Protein AF-A0A9X1T472-F1 (afdb_monomer_lite)

Organism: NCBI:txid2907202

pLDDT: mean 87.4, std 8.21, range [45.78, 97.31]

Foldseek 3Di:
DDDDPVNVVVCVVVVNDDDDPPDDDDDDDDPCNCVPPDDDDPDDDDDDDDDDDPVLQCVLCPVHPPCSVVVVVVVVVVVVVVVVVVD

Sequence (87 aa):
MTVTLEEIRAMQARGELCHNPDAPEGPDLPDEFWNGAEVVTPESRELISMRVPPEVKAFFQGESEKGYTRRMAEVLTAYVRAQRAKS

Radius of gyration: 19.7 Å; chains: 1; bounding box: 45×33×47 Å

Structure (mmCIF, N/CA/C/O backbone):
data_AF-A0A9X1T472-F1
#
_entry.id   AF-A0A9X1T472-F1
#
loop_
_atom_site.group_PDB
_atom_site.id
_atom_site.type_symbol
_atom_site.label_atom_id
_atom_site.label_alt_id
_atom_site.label_comp_id
_atom_site.label_asym_id
_atom_site.label_entity_id
_atom_site.label_seq_id
_atom_site.pdbx_PDB_ins_code
_atom_site.Cartn_x
_atom_site.Cartn_y
_atom_site.Cartn_z
_atom_site.occupancy
_atom_site.B_iso_or_equiv
_atom_site.auth_seq_id
_atom_site.auth_comp_id
_atom_site.auth_asym_id
_atom_site.auth_atom_id
_atom_site.pdbx_PDB_model_num
ATOM 1 N N . MET A 1 1 ? 4.534 15.489 -12.176 1.00 45.78 1 MET A N 1
ATOM 2 C CA . MET A 1 1 ? 5.366 15.333 -13.387 1.00 45.78 1 MET A CA 1
ATOM 3 C C . MET A 1 1 ? 4.711 14.282 -14.256 1.00 45.78 1 MET A C 1
ATOM 5 O O . MET A 1 1 ? 4.633 13.138 -13.832 1.00 45.78 1 MET A O 1
ATOM 9 N N . THR A 1 2 ? 4.168 14.672 -15.402 1.00 62.00 2 THR A N 1
ATOM 10 C CA . THR A 1 2 ? 3.687 13.741 -16.430 1.00 62.00 2 THR A CA 1
ATOM 11 C C . THR A 1 2 ? 4.829 13.501 -17.405 1.00 62.00 2 THR A C 1
ATOM 13 O O . THR A 1 2 ? 5.316 14.460 -17.995 1.00 62.00 2 THR A O 1
ATOM 16 N N . VAL A 1 3 ? 5.276 12.255 -17.528 1.00 81.25 3 VAL A N 1
ATOM 17 C CA . VAL A 1 3 ? 6.282 11.849 -18.518 1.00 81.25 3 VAL A CA 1
ATOM 18 C C . VAL A 1 3 ? 5.536 11.378 -19.763 1.00 81.25 3 VAL A C 1
ATOM 20 O O . VAL A 1 3 ? 4.527 10.680 -19.650 1.00 81.25 3 VAL A O 1
ATOM 23 N N . THR A 1 4 ? 5.986 11.789 -20.941 1.00 89.69 4 THR A N 1
ATOM 24 C CA . THR A 1 4 ? 5.385 11.403 -22.223 1.00 89.69 4 THR A CA 1
ATOM 25 C C . THR A 1 4 ? 5.837 10.005 -22.655 1.00 89.69 4 THR A C 1
ATOM 27 O O . THR A 1 4 ? 6.856 9.484 -22.199 1.00 89.69 4 THR A O 1
ATOM 30 N N . LEU A 1 5 ? 5.095 9.375 -23.571 1.00 87.69 5 LEU A N 1
ATOM 31 C CA . LEU A 1 5 ? 5.454 8.052 -24.096 1.00 87.69 5 LEU A CA 1
ATOM 32 C C . LEU A 1 5 ? 6.812 8.055 -24.823 1.00 87.69 5 LEU A C 1
ATOM 34 O O . LEU A 1 5 ? 7.556 7.077 -24.745 1.00 87.69 5 LEU A O 1
ATOM 38 N N . GLU A 1 6 ? 7.140 9.142 -25.522 1.00 91.00 6 GLU A N 1
ATOM 39 C CA . GLU A 1 6 ? 8.425 9.289 -26.215 1.00 91.00 6 GLU A CA 1
ATOM 40 C C . GLU A 1 6 ? 9.593 9.340 -25.228 1.00 91.00 6 GLU A C 1
ATOM 42 O O . GLU A 1 6 ? 10.598 8.655 -25.424 1.00 91.00 6 GLU A O 1
ATOM 47 N N . GL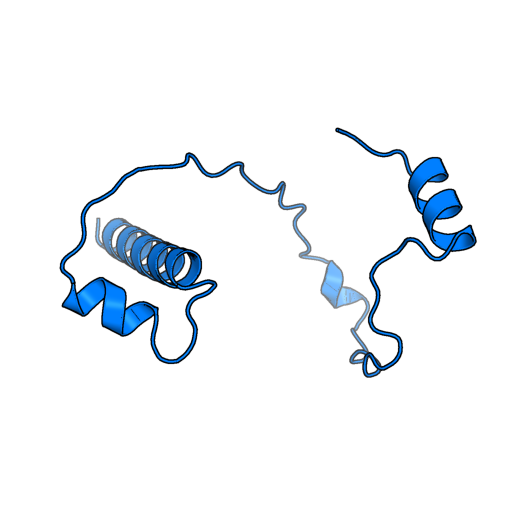U A 1 7 ? 9.435 10.071 -24.124 1.00 90.38 7 GLU A N 1
ATOM 48 C CA . GLU A 1 7 ? 10.436 10.132 -23.058 1.00 90.38 7 GLU A CA 1
ATOM 49 C C . GLU A 1 7 ? 10.654 8.762 -22.406 1.00 90.38 7 GLU A C 1
ATOM 51 O O . GLU A 1 7 ? 11.802 8.364 -22.212 1.00 90.38 7 GLU A O 1
ATOM 56 N N . ILE A 1 8 ? 9.585 7.998 -22.145 1.00 88.75 8 ILE A N 1
ATOM 57 C CA . ILE A 1 8 ? 9.687 6.635 -21.593 1.00 88.75 8 ILE A CA 1
ATOM 58 C C . ILE A 1 8 ? 10.463 5.710 -22.545 1.00 88.75 8 ILE A C 1
ATOM 60 O O . ILE A 1 8 ? 11.347 4.970 -22.109 1.00 88.75 8 ILE A O 1
ATOM 64 N N . ARG A 1 9 ? 10.189 5.771 -23.856 1.00 90.25 9 ARG A N 1
ATOM 65 C CA . ARG A 1 9 ? 10.931 4.989 -24.863 1.00 90.25 9 ARG A CA 1
ATOM 66 C C . ARG A 1 9 ? 12.405 5.393 -24.929 1.00 90.25 9 ARG A C 1
ATOM 68 O O . ARG A 1 9 ? 13.273 4.532 -25.058 1.00 90.25 9 ARG A O 1
ATOM 75 N N . ALA A 1 10 ? 12.706 6.683 -24.798 1.00 92.00 10 ALA A N 1
ATOM 76 C CA . ALA A 1 10 ? 14.082 7.164 -24.750 1.00 92.00 10 ALA A CA 1
ATOM 77 C C . ALA A 1 10 ? 14.817 6.689 -23.481 1.00 92.00 10 ALA A C 1
ATOM 79 O O . ALA A 1 10 ? 15.978 6.295 -23.567 1.00 92.00 10 ALA A O 1
ATOM 80 N N . MET A 1 11 ? 14.147 6.656 -22.322 1.00 89.75 11 MET A N 1
ATOM 81 C CA . MET A 1 11 ? 14.691 6.080 -21.081 1.00 89.75 11 MET A CA 1
ATOM 82 C C . MET A 1 11 ? 15.004 4.588 -21.237 1.00 89.75 11 MET A C 1
ATOM 84 O O . MET A 1 11 ? 16.053 4.129 -20.787 1.00 89.75 11 MET A O 1
ATOM 88 N N . GLN A 1 12 ? 14.138 3.833 -21.923 1.00 87.19 12 GLN A N 1
ATOM 89 C CA . GLN A 1 12 ? 14.385 2.423 -22.236 1.00 87.19 12 GLN A CA 1
ATOM 90 C C . GLN A 1 12 ? 15.660 2.238 -23.060 1.00 87.19 12 GLN A C 1
ATOM 92 O O . GLN A 1 12 ? 16.493 1.407 -22.710 1.00 87.19 12 GLN A O 1
ATOM 97 N N . ALA A 1 13 ? 15.838 3.038 -24.115 1.00 88.56 13 ALA A N 1
ATOM 98 C CA . ALA A 1 13 ? 17.022 2.972 -24.971 1.00 88.56 13 ALA A CA 1
ATOM 99 C C . ALA A 1 13 ? 18.325 3.285 -24.213 1.00 88.56 13 ALA A C 1
ATOM 101 O O . ALA A 1 13 ? 19.382 2.765 -24.560 1.00 88.56 13 ALA A O 1
ATOM 102 N N . ARG A 1 14 ? 18.247 4.111 -23.162 1.00 91.62 14 ARG A N 1
ATOM 103 C CA . ARG A 1 14 ? 19.375 4.459 -22.284 1.00 91.62 14 ARG A CA 1
ATOM 104 C C . ARG A 1 14 ? 19.588 3.471 -21.130 1.00 91.62 14 ARG A C 1
ATOM 106 O O . ARG A 1 14 ? 20.536 3.635 -20.370 1.00 91.62 14 ARG A O 1
ATOM 113 N N . GLY A 1 15 ? 18.734 2.454 -20.988 1.00 86.25 15 GLY A N 1
ATOM 114 C CA . GLY A 1 15 ? 18.811 1.483 -19.891 1.00 86.25 15 GLY A CA 1
ATOM 115 C C . GLY A 1 15 ? 18.379 2.041 -18.530 1.00 86.25 15 GLY A C 1
ATOM 116 O O . GLY A 1 15 ? 18.738 1.491 -17.496 1.00 86.25 15 GLY A O 1
ATOM 117 N N . GLU A 1 16 ? 17.608 3.129 -18.511 1.00 88.56 16 GLU A N 1
ATOM 118 C CA . GLU A 1 16 ? 17.173 3.814 -17.283 1.00 88.56 16 GLU A CA 1
ATOM 119 C C . GLU A 1 16 ? 15.888 3.215 -16.686 1.00 88.56 16 GLU A C 1
ATOM 121 O O . GLU A 1 16 ? 15.460 3.603 -15.597 1.00 88.56 16 GLU A O 1
ATOM 126 N N . LEU A 1 17 ? 15.247 2.271 -17.385 1.00 85.56 17 LEU A N 1
ATOM 127 C CA . LEU A 1 17 ? 14.064 1.588 -16.870 1.00 85.56 17 LEU A CA 1
ATOM 128 C C . LEU A 1 17 ? 14.449 0.540 -15.823 1.00 85.56 17 LEU A C 1
ATOM 130 O O . LEU A 1 17 ? 15.112 -0.454 -16.124 1.00 85.56 17 LEU A O 1
ATOM 134 N N . CYS A 1 18 ? 13.941 0.723 -14.603 1.00 79.69 18 CYS A N 1
ATOM 135 C CA . CYS A 1 18 ? 13.951 -0.319 -13.583 1.00 79.69 18 CYS A CA 1
ATOM 136 C C . CYS A 1 18 ? 13.056 -1.484 -14.031 1.00 79.69 18 CYS A C 1
ATOM 138 O O . CYS A 1 18 ? 11.832 -1.389 -13.964 1.00 79.69 18 CYS A O 1
ATOM 140 N N . HIS A 1 19 ? 13.671 -2.583 -14.458 1.00 82.81 19 HIS A N 1
ATOM 141 C CA . HIS A 1 19 ? 13.011 -3.864 -14.691 1.00 82.81 19 HIS A CA 1
ATOM 142 C C . HIS A 1 19 ? 13.847 -4.985 -14.069 1.00 82.81 19 HIS A C 1
ATOM 144 O O . HIS A 1 19 ? 15.050 -4.828 -13.860 1.00 82.81 19 HIS A O 1
ATOM 150 N N . ASN A 1 20 ? 13.200 -6.103 -13.746 1.00 82.31 20 ASN A N 1
ATOM 151 C CA . ASN A 1 20 ? 13.893 -7.314 -13.326 1.00 82.31 20 ASN A CA 1
ATOM 152 C C . ASN A 1 20 ? 14.195 -8.156 -14.580 1.00 82.31 20 ASN A C 1
ATOM 154 O O . ASN A 1 20 ? 13.233 -8.596 -15.212 1.00 82.31 20 ASN A O 1
ATOM 158 N N . PRO A 1 21 ? 15.469 -8.373 -14.958 1.00 82.38 21 PRO A N 1
ATOM 159 C CA . PRO A 1 21 ? 15.811 -9.196 -16.119 1.00 82.38 21 PRO A CA 1
ATOM 160 C C . PRO A 1 21 ? 15.463 -10.677 -15.913 1.00 82.38 21 PRO A C 1
ATOM 162 O O . PRO A 1 21 ? 15.195 -11.374 -16.884 1.00 82.38 21 PRO A O 1
ATOM 165 N N . ASP A 1 22 ? 15.399 -11.133 -14.659 1.00 89.19 22 ASP A N 1
ATOM 166 C CA . ASP A 1 22 ? 15.078 -12.513 -14.279 1.00 89.19 22 ASP A CA 1
ATOM 167 C C . ASP A 1 22 ? 13.598 -12.668 -13.886 1.00 89.19 22 ASP A C 1
ATOM 169 O O . ASP A 1 22 ? 13.237 -13.497 -13.046 1.00 89.19 22 ASP A O 1
ATOM 173 N N . ALA A 1 23 ? 12.718 -11.813 -14.418 1.00 85.75 23 ALA A N 1
ATOM 174 C CA . ALA A 1 23 ? 11.286 -11.953 -14.189 1.00 85.75 23 ALA A CA 1
ATOM 175 C C . ALA A 1 23 ? 10.784 -13.264 -14.831 1.00 85.75 23 ALA A C 1
ATOM 177 O O . ALA A 1 23 ? 11.061 -13.499 -16.007 1.00 85.75 23 ALA A O 1
ATOM 178 N N . PRO A 1 24 ? 10.057 -14.124 -14.092 1.00 90.88 24 PRO A N 1
ATOM 179 C CA . PRO A 1 24 ? 9.478 -15.330 -14.672 1.00 90.88 24 PRO A CA 1
ATOM 180 C C . PRO A 1 24 ? 8.419 -14.970 -15.720 1.00 90.88 24 PRO A C 1
ATOM 182 O O . PRO A 1 24 ? 7.755 -13.936 -15.605 1.00 90.88 24 PRO A O 1
ATOM 185 N N . GLU A 1 25 ? 8.243 -15.850 -16.706 1.00 89.25 25 GLU A N 1
ATOM 186 C CA . GLU A 1 25 ? 7.187 -15.715 -17.711 1.00 89.25 25 GLU A CA 1
ATOM 187 C C . GLU A 1 25 ? 5.810 -15.650 -17.030 1.00 89.25 25 GLU A C 1
ATOM 189 O O . GLU A 1 25 ? 5.537 -16.373 -16.063 1.00 89.25 25 GLU A O 1
ATOM 194 N N . GLY A 1 26 ? 4.954 -14.751 -17.517 1.00 84.25 26 GLY A N 1
ATOM 195 C CA . GLY A 1 26 ? 3.596 -14.607 -17.006 1.00 84.25 26 GLY A CA 1
ATOM 196 C C . GLY A 1 26 ? 2.719 -15.816 -17.356 1.00 84.25 26 GLY A C 1
ATOM 197 O O . GLY A 1 26 ? 3.028 -16.560 -18.284 1.00 84.25 26 GLY A O 1
ATOM 198 N N . PRO A 1 27 ? 1.612 -16.034 -16.629 1.00 89.12 27 PRO A N 1
ATOM 199 C CA . PRO A 1 27 ? 0.622 -17.026 -17.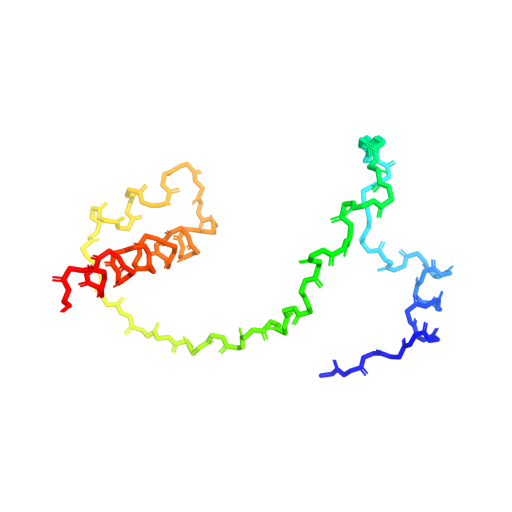029 1.00 89.12 27 PRO A CA 1
ATOM 200 C C . PRO A 1 27 ? -0.068 -16.612 -18.336 1.00 89.12 27 PRO A C 1
ATOM 202 O O . PRO A 1 27 ? -0.301 -15.422 -18.560 1.00 89.12 27 PRO A O 1
ATOM 205 N N . ASP A 1 28 ? -0.472 -17.593 -19.146 1.00 91.00 28 ASP A N 1
ATOM 206 C CA . ASP A 1 28 ? -1.347 -17.352 -20.295 1.00 91.00 28 ASP A CA 1
ATOM 207 C C . ASP A 1 28 ? -2.715 -16.861 -19.801 1.00 91.00 28 ASP A C 1
ATOM 209 O O . ASP A 1 28 ? -3.426 -17.559 -19.070 1.00 91.00 28 ASP A O 1
ATOM 213 N N . LEU A 1 29 ? -3.074 -15.633 -20.178 1.00 90.31 29 LEU A N 1
ATOM 214 C CA . LEU A 1 29 ? -4.352 -15.018 -19.831 1.00 90.31 29 LEU A CA 1
ATOM 215 C C . LEU A 1 29 ? -5.309 -15.117 -21.029 1.00 90.31 29 LEU A C 1
ATOM 217 O O . LEU A 1 29 ? -4.898 -14.798 -22.144 1.00 90.31 29 LEU A O 1
ATOM 221 N N . PRO A 1 30 ? -6.572 -15.536 -20.826 1.00 92.06 30 PRO A N 1
ATOM 222 C CA . PRO A 1 30 ? -7.566 -15.574 -21.897 1.00 92.06 30 PRO A CA 1
ATOM 223 C C . PRO A 1 30 ? -7.943 -14.156 -22.347 1.00 92.06 30 PRO A C 1
ATOM 225 O O . PRO A 1 30 ? -7.822 -13.203 -21.572 1.00 92.06 30 PRO A O 1
ATOM 228 N N . ASP A 1 31 ? -8.460 -14.018 -23.567 1.00 89.50 31 ASP A N 1
ATOM 229 C CA . ASP A 1 31 ? -8.852 -12.721 -24.140 1.00 89.50 31 ASP A CA 1
ATOM 230 C C . ASP A 1 31 ? -9.885 -11.992 -23.258 1.00 89.50 31 ASP A C 1
ATOM 232 O O . ASP A 1 31 ? -9.855 -10.774 -23.079 1.00 89.50 31 ASP A O 1
ATOM 236 N N . GLU A 1 32 ? -10.765 -12.758 -22.621 1.00 92.94 32 GLU A N 1
ATOM 237 C CA . GLU A 1 32 ? -11.851 -12.297 -21.768 1.00 92.94 32 GLU A CA 1
ATOM 238 C C . GLU A 1 32 ? -11.373 -11.760 -20.418 1.00 92.94 32 GLU A C 1
ATOM 240 O O . GLU A 1 32 ? -12.143 -11.102 -19.716 1.00 92.94 32 GLU A O 1
ATOM 245 N N . PHE A 1 33 ? -10.114 -12.012 -20.048 1.00 89.06 33 PHE A N 1
ATOM 246 C CA . PHE A 1 33 ? -9.534 -11.559 -18.786 1.00 89.06 33 PHE A CA 1
ATOM 247 C C . PHE A 1 33 ? -9.666 -10.040 -18.609 1.00 89.06 33 PHE A C 1
ATOM 249 O O . PHE A 1 33 ? -9.966 -9.562 -17.515 1.00 89.06 33 PHE A O 1
ATOM 256 N N . TRP A 1 34 ? -9.500 -9.276 -19.692 1.00 89.00 34 TRP A N 1
ATOM 257 C CA . TRP A 1 34 ? -9.522 -7.813 -19.656 1.00 89.00 34 TRP A CA 1
ATOM 258 C C . TRP A 1 34 ? -10.921 -7.203 -19.817 1.00 89.00 34 TRP A C 1
ATOM 260 O O . TRP A 1 34 ? -11.063 -5.991 -19.664 1.00 89.00 34 TRP A O 1
ATOM 270 N N . ASN A 1 35 ? -11.965 -8.005 -20.061 1.00 91.81 35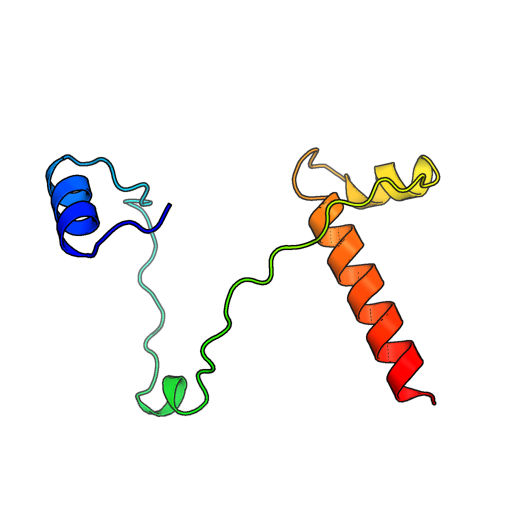 ASN A N 1
ATOM 271 C CA . ASN A 1 35 ? -13.325 -7.500 -20.301 1.00 91.81 35 ASN A CA 1
ATOM 272 C C . ASN A 1 35 ? -13.886 -6.677 -19.129 1.00 91.81 35 ASN A C 1
ATOM 274 O O . ASN A 1 35 ? -14.719 -5.799 -19.337 1.00 91.81 35 ASN A O 1
ATOM 278 N N . GLY A 1 36 ? -13.441 -6.963 -17.902 1.00 86.56 36 GLY A N 1
ATOM 279 C CA . GLY A 1 36 ? -13.826 -6.242 -16.684 1.00 86.56 36 GLY A CA 1
ATOM 280 C C . GLY A 1 36 ? -12.742 -5.313 -16.138 1.00 86.56 36 GLY A C 1
ATOM 281 O O . GLY A 1 36 ? -12.800 -4.948 -14.967 1.00 86.56 36 GLY A O 1
ATOM 282 N N . ALA A 1 37 ? -11.715 -4.989 -16.925 1.00 87.88 37 ALA A N 1
ATOM 283 C CA . ALA A 1 37 ? -10.617 -4.164 -16.445 1.00 87.88 37 ALA A CA 1
ATOM 284 C C . ALA A 1 37 ? -11.072 -2.714 -16.239 1.00 87.88 37 ALA A C 1
ATOM 286 O O . ALA A 1 37 ? -11.520 -2.040 -17.166 1.00 87.88 37 ALA A O 1
ATOM 287 N N . GLU A 1 38 ? -10.917 -2.218 -15.015 1.00 86.88 38 GLU A N 1
ATOM 288 C CA . GLU A 1 38 ? -11.243 -0.839 -14.664 1.00 86.88 38 GLU A CA 1
ATOM 289 C C . GLU A 1 38 ? -9.973 0.012 -14.605 1.00 86.88 38 GLU A C 1
ATOM 291 O O . GLU A 1 38 ? -8.971 -0.357 -13.985 1.00 86.88 38 GLU A O 1
ATOM 296 N N . VAL A 1 39 ? -10.019 1.192 -15.229 1.00 82.69 39 VAL A N 1
ATOM 297 C CA . VAL A 1 39 ? -8.946 2.181 -15.100 1.00 82.69 39 VAL A CA 1
ATOM 298 C C . VAL A 1 39 ? -9.031 2.804 -13.711 1.00 82.69 39 VAL A C 1
ATOM 300 O O . VAL A 1 39 ? -9.846 3.689 -13.453 1.00 82.69 39 VAL A O 1
ATOM 303 N N . VAL A 1 40 ? -8.158 2.357 -12.812 1.00 79.12 40 VAL A N 1
ATOM 304 C CA . VAL A 1 40 ? -8.032 2.931 -11.471 1.00 79.12 40 VAL A CA 1
ATOM 305 C C . VAL A 1 40 ? -6.973 4.021 -11.503 1.00 79.12 40 VAL A C 1
ATOM 307 O O . VAL A 1 40 ? -5.783 3.754 -11.671 1.00 79.12 40 VAL A O 1
ATOM 310 N N . THR A 1 41 ? -7.398 5.269 -11.319 1.00 77.88 41 THR A N 1
ATOM 311 C CA . THR A 1 41 ? -6.443 6.359 -11.098 1.00 77.88 41 THR A CA 1
ATOM 312 C C . THR A 1 41 ? -5.861 6.204 -9.692 1.00 77.88 41 THR A C 1
ATOM 314 O O . THR A 1 41 ? -6.636 6.066 -8.743 1.00 77.88 41 THR A O 1
ATOM 317 N N . PRO A 1 42 ? -4.526 6.215 -9.515 1.00 71.31 42 PRO A N 1
ATOM 318 C CA . PRO A 1 42 ? -3.934 6.172 -8.187 1.00 71.31 42 PRO A CA 1
ATOM 319 C C . PRO A 1 42 ? -4.416 7.374 -7.373 1.00 71.31 42 PRO A C 1
ATOM 321 O O . PRO A 1 42 ? -4.048 8.513 -7.659 1.00 71.31 42 PRO A O 1
ATOM 324 N N . GLU A 1 43 ? -5.251 7.134 -6.366 1.00 75.94 43 GLU A N 1
ATOM 325 C CA . GLU A 1 43 ? -5.681 8.202 -5.471 1.00 75.94 43 GLU A CA 1
ATOM 326 C C . GLU A 1 43 ? -4.488 8.684 -4.645 1.00 75.94 43 GLU A C 1
ATOM 328 O O . GLU A 1 43 ? -3.791 7.897 -3.988 1.00 75.94 43 GLU A O 1
ATOM 333 N N . SER A 1 44 ? -4.255 9.997 -4.659 1.00 72.00 44 SER A N 1
ATOM 334 C CA . SER A 1 44 ? -3.330 10.617 -3.720 1.00 72.00 44 SER A CA 1
ATOM 335 C C . SER A 1 44 ? -3.886 10.428 -2.316 1.00 72.00 44 SER A C 1
ATOM 337 O O . SER A 1 44 ? -4.936 10.972 -1.973 1.00 72.00 44 SER A O 1
ATOM 339 N N . ARG A 1 45 ? -3.184 9.649 -1.496 1.00 77.56 45 ARG A N 1
ATOM 340 C CA . ARG A 1 45 ? -3.547 9.486 -0.092 1.00 77.56 45 ARG A CA 1
ATOM 341 C C . ARG A 1 45 ? -3.096 10.718 0.673 1.00 77.56 45 ARG A C 1
ATOM 343 O O . ARG A 1 45 ? -1.931 11.105 0.582 1.00 77.56 45 ARG A O 1
ATOM 350 N N . GLU A 1 46 ? -4.005 11.304 1.439 1.00 83.88 46 GLU A N 1
ATOM 351 C CA . GLU A 1 46 ? -3.641 12.344 2.392 1.00 83.88 46 GLU A CA 1
ATOM 352 C C . GLU A 1 46 ? -2.711 11.749 3.456 1.00 83.88 46 GLU A C 1
ATOM 354 O O . GLU A 1 46 ? -2.992 10.699 4.046 1.00 83.88 46 GLU A O 1
ATOM 359 N N . LEU A 1 47 ? -1.573 12.407 3.682 1.00 83.62 47 LEU A N 1
ATOM 360 C CA . LEU A 1 47 ? -0.659 12.013 4.740 1.00 83.62 47 LEU A CA 1
ATOM 361 C C . LEU A 1 47 ? -1.217 12.494 6.078 1.00 83.62 47 LEU A C 1
ATOM 363 O O . LEU A 1 47 ? -1.142 13.676 6.400 1.00 83.62 47 LEU A O 1
ATOM 367 N N . ILE A 1 48 ? -1.714 11.557 6.878 1.00 86.12 48 ILE A N 1
ATOM 368 C CA . ILE A 1 48 ? -2.139 11.837 8.248 1.00 86.12 48 ILE A CA 1
ATOM 369 C C . ILE A 1 48 ? -1.052 11.447 9.251 1.00 86.12 48 ILE A C 1
ATOM 371 O O . ILE A 1 48 ? -0.370 10.430 9.102 1.00 86.12 48 ILE A O 1
ATOM 375 N N . SER A 1 49 ? -0.920 12.239 10.314 1.00 88.75 49 SER A N 1
ATOM 376 C CA . SER A 1 49 ? -0.141 11.867 11.495 1.00 88.75 49 SER A CA 1
ATOM 377 C C . SER A 1 49 ? -1.083 11.297 12.549 1.00 88.75 49 SER A C 1
ATOM 379 O O . SER A 1 49 ? -1.985 11.986 13.024 1.00 88.75 49 SER A O 1
ATOM 381 N N . MET A 1 50 ? -0.888 10.030 12.914 1.00 89.44 50 MET A N 1
ATOM 382 C CA . MET A 1 50 ? -1.692 9.337 13.918 1.00 89.44 50 MET A CA 1
ATOM 383 C C . MET A 1 50 ? -0.776 8.668 14.940 1.00 89.44 50 MET A C 1
ATOM 385 O O . MET A 1 50 ? 0.183 7.984 14.581 1.00 89.44 50 MET A O 1
ATOM 389 N N . ARG A 1 51 ? -1.091 8.840 16.227 1.00 93.12 51 ARG A N 1
ATOM 390 C CA . ARG A 1 51 ? 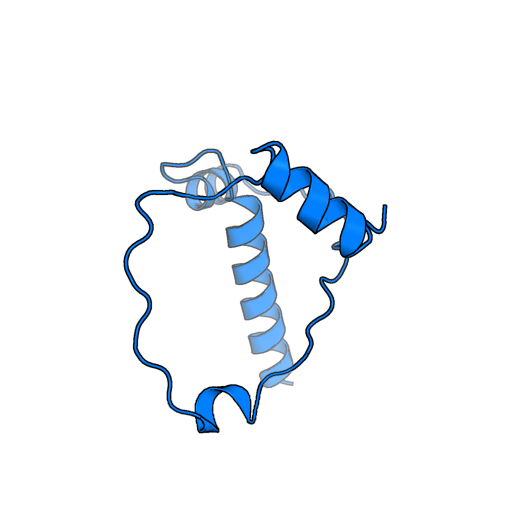-0.437 8.084 17.298 1.00 93.12 51 ARG A CA 1
ATOM 391 C C . ARG A 1 51 ? -1.075 6.707 17.406 1.00 93.12 51 ARG A C 1
ATOM 393 O O . ARG A 1 51 ? -2.296 6.597 17.439 1.00 93.12 51 ARG A O 1
ATOM 400 N N . VAL A 1 52 ? -0.242 5.679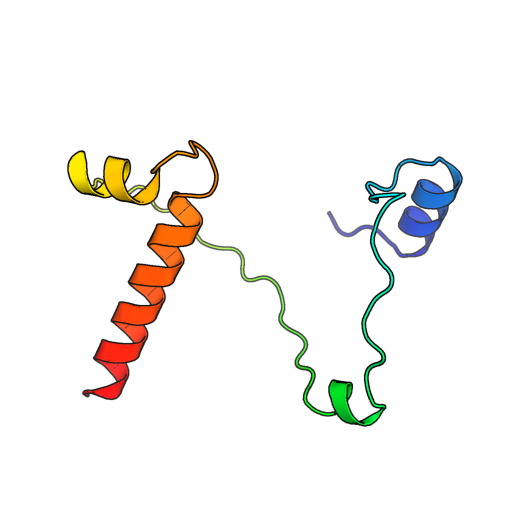 17.509 1.00 92.31 52 VAL A N 1
ATOM 401 C CA . VAL A 1 52 ? -0.672 4.304 17.773 1.00 92.31 52 VAL A CA 1
ATOM 402 C C . VAL A 1 52 ? 0.113 3.729 18.949 1.00 92.31 52 VAL A C 1
ATOM 404 O O . VAL A 1 52 ? 1.260 4.142 19.157 1.00 92.31 52 VAL A O 1
ATOM 407 N N . PRO A 1 53 ? -0.470 2.792 19.718 1.00 96.19 53 PRO A N 1
ATOM 408 C CA . PRO A 1 53 ? 0.261 2.083 20.757 1.00 96.19 53 PRO A CA 1
ATOM 409 C C . PRO A 1 53 ? 1.520 1.391 20.200 1.00 96.19 53 PRO A C 1
ATOM 411 O O . PRO A 1 53 ? 1.490 0.898 19.063 1.00 96.19 53 PRO A O 1
ATOM 414 N N . PRO A 1 54 ? 2.620 1.315 20.975 1.00 94.50 54 PRO A N 1
ATOM 415 C CA . PRO A 1 54 ? 3.860 0.680 20.528 1.00 94.50 54 PRO A CA 1
ATOM 416 C C . PRO A 1 54 ? 3.675 -0.774 20.081 1.00 94.50 54 PRO A C 1
ATOM 418 O O . PRO A 1 54 ? 4.241 -1.170 19.066 1.00 94.50 54 PRO A O 1
ATOM 421 N N . GLU A 1 55 ? 2.839 -1.543 20.781 1.00 95.44 55 GLU A N 1
ATOM 422 C CA . GLU A 1 55 ? 2.528 -2.941 20.448 1.00 95.44 55 GLU A CA 1
ATOM 423 C C . GLU A 1 55 ? 1.874 -3.104 19.069 1.00 95.44 55 GLU A C 1
ATOM 425 O O . GLU A 1 55 ? 2.220 -4.016 18.321 1.00 95.44 55 GLU A O 1
ATOM 430 N N . VAL A 1 56 ? 0.992 -2.178 18.682 1.00 94.44 56 VAL A N 1
ATOM 431 C CA . VAL A 1 56 ? 0.329 -2.190 17.373 1.00 94.44 56 VAL A CA 1
ATOM 432 C C . VAL A 1 56 ? 1.355 -1.917 16.283 1.00 94.44 56 VAL A C 1
ATOM 434 O O . VAL A 1 56 ? 1.410 -2.629 15.283 1.00 94.44 56 VAL A O 1
ATOM 437 N N . LYS A 1 57 ? 2.213 -0.909 16.485 1.00 93.00 57 LYS A N 1
ATOM 438 C CA . LYS A 1 57 ? 3.290 -0.610 15.538 1.00 93.00 57 LYS A CA 1
ATOM 439 C C . LYS A 1 57 ? 4.228 -1.811 15.380 1.00 93.00 57 LYS A C 1
ATOM 441 O O . LYS A 1 57 ? 4.512 -2.195 14.248 1.00 93.00 57 LYS A O 1
ATOM 446 N N . ALA A 1 58 ? 4.655 -2.412 16.490 1.00 93.75 58 ALA A N 1
ATOM 447 C CA . ALA A 1 58 ? 5.540 -3.573 16.492 1.00 93.75 58 ALA A CA 1
ATOM 448 C C . ALA A 1 58 ? 4.919 -4.766 15.747 1.00 93.75 58 ALA A C 1
ATOM 450 O O . ALA A 1 58 ? 5.581 -5.371 14.906 1.00 93.75 58 ALA A O 1
ATOM 451 N N . PHE A 1 59 ? 3.630 -5.041 15.974 1.00 94.69 59 PHE A N 1
ATOM 452 C CA . PHE A 1 59 ? 2.900 -6.098 15.275 1.00 94.69 59 PHE A CA 1
ATOM 453 C C . PHE A 1 59 ? 2.935 -5.922 13.749 1.00 94.69 59 PHE A C 1
ATOM 455 O O . PHE A 1 59 ? 3.248 -6.860 13.021 1.00 94.69 59 PHE A O 1
ATOM 462 N N . PHE A 1 60 ? 2.653 -4.715 13.247 1.00 92.94 60 PHE A N 1
ATOM 463 C CA . PHE A 1 60 ? 2.618 -4.464 11.801 1.00 92.94 60 PHE A CA 1
ATOM 464 C C . PHE A 1 60 ? 3.999 -4.332 11.153 1.00 92.94 60 PHE A C 1
ATOM 466 O O . PHE A 1 60 ? 4.126 -4.560 9.941 1.00 92.94 60 PHE A O 1
ATOM 473 N N . GLN A 1 61 ? 5.021 -3.940 11.915 1.00 92.88 61 GLN A N 1
ATOM 474 C CA . GLN A 1 61 ? 6.408 -4.007 11.461 1.00 92.88 61 GLN A CA 1
ATOM 475 C C . GLN A 1 61 ? 6.812 -5.472 11.251 1.00 92.88 61 GLN A C 1
ATOM 477 O O . GLN A 1 61 ? 7.281 -5.815 10.166 1.00 92.88 61 GLN A O 1
ATOM 482 N N . GLY A 1 62 ? 6.526 -6.356 12.211 1.00 88.81 62 GLY A N 1
ATOM 483 C CA . GLY A 1 62 ? 6.961 -7.750 12.133 1.00 88.81 62 GLY A CA 1
ATOM 484 C C . GLY A 1 62 ? 8.473 -7.817 11.894 1.00 88.81 62 GLY A C 1
ATOM 485 O O . GLY A 1 62 ? 9.234 -7.125 12.564 1.00 88.81 62 GLY A O 1
ATOM 486 N N . GLU A 1 63 ? 8.899 -8.582 10.888 1.00 80.81 63 GLU A N 1
ATOM 487 C CA . GLU A 1 63 ? 10.311 -8.674 10.476 1.00 80.81 63 GLU A CA 1
ATOM 488 C C . GLU A 1 63 ? 10.763 -7.546 9.528 1.00 80.81 63 GLU A C 1
ATOM 490 O O . GLU A 1 63 ? 11.947 -7.428 9.223 1.00 80.81 63 GLU A O 1
ATOM 495 N N . SER A 1 64 ? 9.844 -6.708 9.028 1.00 78.19 64 SER A N 1
ATOM 496 C CA . SER A 1 64 ? 10.146 -5.699 8.007 1.00 78.19 64 SER A CA 1
ATOM 497 C C . SER A 1 64 ? 9.851 -4.280 8.481 1.00 78.19 64 SER A C 1
ATOM 499 O O . SER A 1 64 ? 8.707 -3.885 8.708 1.00 78.19 64 SER A O 1
ATOM 501 N N . GLU A 1 65 ? 10.886 -3.444 8.506 1.00 77.69 65 GLU A N 1
ATOM 502 C CA . GLU A 1 65 ? 10.750 -2.022 8.838 1.00 77.69 65 GLU A CA 1
ATOM 503 C C . GLU A 1 65 ? 9.983 -1.212 7.777 1.00 77.69 65 GLU A C 1
ATOM 505 O O . GLU A 1 65 ? 9.542 -0.092 8.048 1.00 77.69 65 GLU A O 1
ATOM 510 N N . LYS A 1 66 ? 9.796 -1.762 6.568 1.00 85.69 66 LYS A N 1
ATOM 511 C CA . LYS A 1 66 ? 9.134 -1.093 5.441 1.00 85.69 66 LYS A CA 1
ATOM 512 C C . LYS A 1 66 ? 7.731 -1.653 5.200 1.00 85.69 66 LYS A C 1
ATOM 514 O O . LYS A 1 66 ? 7.426 -2.810 5.471 1.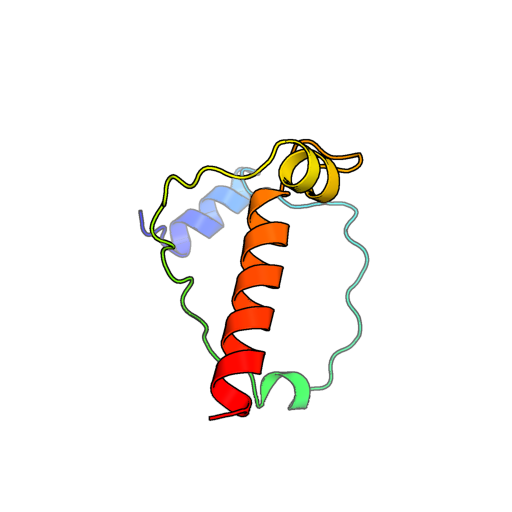00 85.69 66 LYS A O 1
ATOM 519 N N . GLY A 1 67 ? 6.846 -0.804 4.677 1.00 84.50 67 GLY A N 1
ATOM 520 C CA . GLY A 1 67 ? 5.503 -1.207 4.241 1.00 84.50 67 GLY A CA 1
ATOM 521 C C . GLY A 1 67 ? 4.483 -1.471 5.358 1.00 84.50 67 GLY A C 1
ATOM 522 O O . GLY A 1 67 ? 3.318 -1.718 5.052 1.00 84.50 67 GLY A O 1
ATOM 523 N N . TYR A 1 68 ? 4.860 -1.364 6.637 1.00 91.44 68 TYR A N 1
ATOM 524 C CA . TYR A 1 68 ? 3.930 -1.566 7.756 1.00 91.44 68 TYR A CA 1
ATOM 525 C C . TYR A 1 68 ? 2.761 -0.570 7.748 1.00 91.44 68 TYR A C 1
ATOM 527 O O . TYR A 1 68 ? 1.629 -0.948 8.035 1.00 91.44 68 TYR A O 1
ATOM 535 N N . THR A 1 69 ? 2.997 0.678 7.330 1.00 89.69 69 THR A N 1
ATOM 536 C CA . THR A 1 69 ? 1.948 1.701 7.186 1.00 89.69 69 THR A CA 1
ATOM 537 C C . THR A 1 69 ? 0.906 1.320 6.133 1.00 89.69 69 THR A C 1
ATOM 539 O O . THR A 1 69 ? -0.283 1.554 6.336 1.00 89.69 69 THR A O 1
ATOM 542 N N . ARG A 1 70 ? 1.322 0.674 5.033 1.00 89.44 70 ARG A N 1
ATOM 543 C CA . ARG A 1 70 ? 0.406 0.146 4.012 1.00 89.44 70 ARG A CA 1
ATOM 544 C C . ARG A 1 70 ? -0.466 -0.970 4.586 1.00 89.44 70 ARG A C 1
ATOM 546 O O . ARG A 1 70 ? -1.680 -0.909 4.421 1.00 89.44 70 ARG A O 1
ATOM 553 N N . ARG A 1 71 ? 0.134 -1.928 5.302 1.00 91.50 71 ARG A N 1
ATOM 554 C CA . ARG A 1 71 ? -0.600 -3.020 5.969 1.00 91.50 71 ARG A CA 1
ATOM 555 C C . ARG A 1 71 ? -1.631 -2.475 6.964 1.00 91.50 71 ARG A C 1
ATOM 557 O O . ARG A 1 71 ? -2.783 -2.895 6.954 1.00 91.50 71 ARG A O 1
ATOM 564 N N . MET A 1 72 ? -1.248 -1.479 7.767 1.00 93.44 72 MET A N 1
ATOM 565 C CA . MET A 1 72 ? -2.175 -0.789 8.673 1.00 93.44 72 MET A CA 1
ATOM 566 C C . MET A 1 72 ? -3.337 -0.131 7.916 1.00 93.44 72 MET A C 1
ATOM 568 O O . MET A 1 72 ? -4.490 -0.279 8.314 1.00 93.44 72 MET A O 1
ATOM 572 N N . ALA A 1 73 ? -3.057 0.567 6.811 1.00 91.19 73 ALA A N 1
ATOM 573 C CA . ALA A 1 73 ? -4.091 1.212 6.003 1.00 91.19 73 ALA A CA 1
ATOM 574 C C . ALA A 1 73 ? -5.083 0.202 5.395 1.00 91.19 73 ALA A C 1
ATOM 576 O O . ALA A 1 73 ? -6.283 0.473 5.350 1.00 91.19 73 ALA A O 1
ATOM 577 N N . GLU A 1 74 ? -4.610 -0.968 4.960 1.00 92.44 74 GLU A N 1
ATOM 578 C CA . GLU A 1 74 ? -5.458 -2.047 4.435 1.00 92.44 74 GLU A CA 1
ATOM 579 C C . GLU A 1 74 ? -6.406 -2.594 5.517 1.00 92.44 74 GLU A C 1
ATOM 581 O O . GLU A 1 74 ? -7.608 -2.715 5.269 1.00 92.44 74 GLU A O 1
ATOM 586 N N . VAL A 1 75 ? -5.910 -2.814 6.741 1.00 94.88 75 VAL A N 1
ATOM 587 C CA . VAL A 1 75 ? -6.740 -3.249 7.881 1.00 94.88 75 VAL A CA 1
ATOM 588 C C . VAL A 1 75 ? -7.803 -2.209 8.239 1.00 94.88 75 VAL A C 1
ATOM 590 O O . VAL A 1 75 ? -8.976 -2.554 8.386 1.00 94.88 75 VAL A O 1
ATOM 593 N N . LEU A 1 76 ? -7.429 -0.929 8.331 1.00 94.12 76 LEU A N 1
ATOM 594 C CA . LEU A 1 76 ? -8.381 0.152 8.614 1.00 94.12 76 LEU A CA 1
ATOM 595 C C . LEU A 1 76 ? -9.449 0.268 7.518 1.00 94.12 76 LEU A C 1
ATOM 597 O O . LEU A 1 76 ? -10.628 0.458 7.812 1.00 94.12 76 LEU A O 1
ATOM 601 N N . THR A 1 77 ? -9.057 0.088 6.256 1.00 92.88 77 THR A N 1
ATOM 602 C CA . THR A 1 77 ? -9.989 0.087 5.121 1.00 92.88 77 THR A CA 1
ATOM 603 C C . THR A 1 77 ? -10.982 -1.070 5.221 1.00 92.88 77 THR A C 1
ATOM 605 O O . THR A 1 77 ? -12.186 -0.865 5.055 1.00 92.88 77 THR A O 1
ATOM 608 N N . ALA A 1 78 ? -10.502 -2.280 5.523 1.00 93.94 78 ALA A N 1
ATOM 609 C CA . ALA A 1 78 ? -11.353 -3.451 5.712 1.00 93.94 78 ALA A CA 1
ATOM 610 C C . ALA A 1 78 ? -12.344 -3.253 6.870 1.00 93.94 78 ALA A C 1
ATOM 612 O O . ALA A 1 78 ? -13.531 -3.539 6.715 1.00 93.94 78 ALA A O 1
ATOM 613 N N . TYR A 1 79 ? -11.885 -2.684 7.989 1.00 96.50 79 TYR A N 1
ATOM 614 C CA . TYR A 1 79 ? -12.737 -2.343 9.127 1.00 96.50 79 TYR A CA 1
ATOM 615 C C . TYR A 1 79 ? -13.858 -1.366 8.740 1.00 96.50 79 TYR A C 1
ATOM 617 O O . TYR A 1 79 ? -15.028 -1.631 9.015 1.00 96.50 79 TYR A O 1
ATOM 625 N N . VAL A 1 80 ? -13.531 -0.271 8.040 1.00 96.56 80 VAL A N 1
ATOM 626 C CA . VAL A 1 80 ? -14.528 0.714 7.580 1.00 96.56 80 VAL A CA 1
ATOM 627 C C . VAL A 1 80 ? -15.557 0.074 6.647 1.00 96.56 80 VAL A C 1
ATOM 629 O O . VAL A 1 80 ? -16.754 0.317 6.803 1.00 96.56 80 VAL A O 1
ATOM 632 N N . ARG A 1 81 ? -15.122 -0.766 5.698 1.00 94.75 81 ARG A N 1
ATOM 633 C CA . ARG A 1 81 ? -16.028 -1.493 4.790 1.00 94.75 81 ARG A CA 1
ATOM 634 C C . ARG A 1 81 ? -16.983 -2.402 5.561 1.00 94.75 81 ARG A C 1
ATOM 636 O O . ARG A 1 81 ? -18.188 -2.345 5.334 1.00 94.75 81 ARG A O 1
ATOM 643 N N . ALA A 1 82 ? -16.456 -3.186 6.500 1.00 96.44 82 ALA A N 1
ATOM 644 C CA . ALA A 1 82 ? -17.258 -4.073 7.333 1.00 96.44 82 ALA A CA 1
ATOM 645 C C . ALA A 1 82 ? -18.267 -3.301 8.196 1.00 96.44 82 ALA A C 1
ATOM 647 O O . ALA A 1 82 ? -19.384 -3.768 8.392 1.00 96.44 82 ALA A O 1
ATOM 648 N N . GLN A 1 83 ? -17.898 -2.118 8.696 1.00 97.31 83 GLN A N 1
ATOM 649 C CA . GLN A 1 83 ? -18.802 -1.289 9.490 1.00 97.31 83 GLN A CA 1
ATOM 650 C C . GLN A 1 83 ? -19.925 -0.681 8.643 1.00 97.31 83 GLN A C 1
ATOM 652 O O . GLN A 1 83 ? -21.071 -0.669 9.081 1.00 97.31 83 GLN A O 1
ATOM 657 N N . ARG A 1 84 ? -19.616 -0.227 7.423 1.00 95.56 84 ARG A N 1
ATOM 658 C CA . ARG A 1 84 ? -20.616 0.308 6.487 1.00 95.56 84 ARG A CA 1
ATOM 659 C C . ARG A 1 84 ? -21.600 -0.753 6.003 1.00 95.56 84 ARG A C 1
ATOM 661 O O . ARG A 1 84 ? -22.756 -0.430 5.815 1.00 95.56 84 ARG A O 1
ATOM 668 N N . ALA A 1 85 ? -21.164 -2.002 5.839 1.00 90.31 85 ALA A N 1
ATOM 669 C CA . ALA A 1 85 ? -22.041 -3.100 5.425 1.00 90.31 85 ALA A CA 1
ATOM 670 C C . ALA A 1 85 ? -23.057 -3.534 6.504 1.00 90.31 85 ALA A C 1
ATOM 672 O O . ALA A 1 85 ? -23.993 -4.265 6.199 1.00 90.31 85 ALA A O 1
ATOM 673 N N . LYS A 1 86 ? -22.853 -3.134 7.767 1.00 83.50 86 LYS A N 1
ATOM 674 C CA . LYS A 1 86 ? -23.756 -3.436 8.892 1.00 83.50 86 LYS A CA 1
ATOM 675 C C . LYS A 1 86 ? -24.839 -2.373 9.110 1.00 83.50 86 LYS A C 1
ATOM 677 O O . LYS A 1 86 ? -25.724 -2.605 9.929 1.00 83.50 86 LYS A O 1
ATOM 682 N N . SER A 1 87 ? -24.696 -1.199 8.493 1.00 61.94 87 SER A N 1
ATOM 683 C CA . SER A 1 87 ? -25.634 -0.067 8.581 1.00 61.94 87 SER A CA 1
ATOM 684 C C . SER A 1 87 ? -26.557 -0.064 7.373 1.00 61.94 87 SER A C 1
ATOM 686 O O . SER A 1 87 ? -27.729 0.318 7.561 1.00 61.94 87 SER A O 1
#

Secondary structure (DSSP, 8-state):
-PPPHHHHHHHHHTT-S---TTPPPPPPPPGGGGGG-----------------HHHHHHHHTT-SSSHHHHHHHHHHHHHHHHHTT-